Protein AF-A0A087VA12-F1 (afdb_monomer)

Secondary structure (DSSP, 8-state):
-HHHHHHHHHHHHHHHHHHHHHHH--SS---SS---S--TT------PPTTEEEEEEEEEEETTTTSEEEEEEEEEEPPGGG----------TT-TT---

Nearest PDB structures (foldseek):
  4p66-assembly1_A  TM=5.085E-01  e=6.595E+00  Escherichia coli
  4qi9-assembly1_A  TM=4.356E-01  e=6.595E+00  Yersinia pestis CO92
  4qi9-assembly2_B  TM=4.439E-01  e=7.022E+00  Yersinia pestis CO92
  8v9r-assembly1_S  TM=3.353E-01  e=5.817E+00  Escherichia coli

pLDDT: mean 75.03, std 15.43, range [40.12, 95.88]

Sequence (100 aa):
MDLVLLCVFLPLVTMVWGQYGDYYYGPYNYGDNDEWANVYRQGFNFQCPHGQVIVAIRSVFSKKEGSDRLWNYACMPAAQSLGEPTECWWEEINRAGTEW

Structure (mmCIF, N/CA/C/O backbone):
data_AF-A0A087VA12-F1
#
_entry.id   AF-A0A087VA12-F1
#
loop_
_atom_site.group_PDB
_atom_site.id
_atom_site.type_symbol
_atom_site.label_atom_id
_atom_site.label_alt_id
_atom_site.label_comp_id
_atom_site.label_asym_id
_atom_site.label_entity_id
_atom_site.label_seq_id
_atom_site.pdbx_PDB_ins_code
_atom_site.Cartn_x
_atom_site.Cartn_y
_atom_site.Cartn_z
_atom_site.occupancy
_atom_site.B_iso_or_equiv
_atom_site.auth_seq_id
_atom_site.auth_comp_id
_atom_site.auth_asym_id
_atom_site.auth_atom_id
_atom_site.pdbx_PDB_model_num
ATOM 1 N N . MET A 1 1 ? 49.465 9.313 21.978 1.00 57.84 1 MET A N 1
ATOM 2 C CA . MET A 1 1 ? 48.563 10.205 21.208 1.00 57.84 1 MET A CA 1
ATOM 3 C C . MET A 1 1 ? 47.287 9.475 20.779 1.00 57.84 1 MET A C 1
ATOM 5 O O . MET A 1 1 ? 46.358 10.113 20.310 1.00 57.84 1 MET A O 1
ATOM 9 N N . ASP A 1 2 ? 47.199 8.170 21.044 1.00 69.06 2 ASP A N 1
ATOM 10 C CA . ASP A 1 2 ? 46.116 7.297 20.583 1.00 69.06 2 ASP A CA 1
ATOM 11 C C . ASP A 1 2 ? 44.850 7.344 21.449 1.00 69.06 2 ASP A C 1
ATOM 13 O O . ASP A 1 2 ? 43.745 7.293 20.918 1.00 69.06 2 ASP A O 1
ATOM 17 N N . LEU A 1 3 ? 44.973 7.529 22.772 1.00 67.00 3 LEU A N 1
ATOM 18 C CA . LEU A 1 3 ? 43.796 7.602 23.654 1.00 67.00 3 LEU A CA 1
ATOM 19 C C . LEU A 1 3 ? 42.940 8.855 23.421 1.00 67.00 3 LEU A C 1
ATOM 21 O O . LEU A 1 3 ? 41.721 8.786 23.528 1.00 67.00 3 LEU A O 1
ATOM 25 N N . VAL A 1 4 ? 43.554 9.992 23.077 1.00 73.00 4 VAL A N 1
ATOM 26 C CA . VAL A 1 4 ? 42.815 11.243 22.828 1.00 73.00 4 VAL A CA 1
ATOM 27 C C . VAL A 1 4 ? 42.013 11.144 21.531 1.00 73.00 4 VAL A C 1
ATOM 29 O O . VAL A 1 4 ? 40.862 11.565 21.502 1.00 73.00 4 VAL A O 1
ATOM 32 N N . LEU A 1 5 ? 42.580 10.523 20.488 1.00 66.06 5 LEU A N 1
ATOM 33 C CA . LEU A 1 5 ? 41.841 10.220 19.262 1.00 66.06 5 LEU A CA 1
ATOM 34 C C . LEU A 1 5 ? 40.652 9.297 19.554 1.00 66.06 5 LEU A C 1
ATOM 36 O O . LEU A 1 5 ? 39.533 9.605 19.153 1.00 66.06 5 LEU A O 1
ATOM 40 N N . LEU A 1 6 ? 40.859 8.208 20.299 1.00 69.62 6 LEU A N 1
ATOM 41 C CA . LEU A 1 6 ? 39.776 7.280 20.637 1.00 69.62 6 LEU A CA 1
ATOM 42 C C . LEU A 1 6 ? 38.627 7.980 21.378 1.00 69.62 6 LEU A C 1
ATOM 44 O O . LEU A 1 6 ? 37.471 7.795 21.004 1.00 69.62 6 LEU A O 1
ATOM 48 N N . CYS A 1 7 ? 38.925 8.844 22.351 1.00 73.50 7 CYS A N 1
ATOM 49 C CA . CYS A 1 7 ? 37.905 9.584 23.101 1.00 73.50 7 CYS A CA 1
ATOM 50 C C . CYS A 1 7 ? 37.102 10.585 22.254 1.00 73.50 7 CYS A C 1
ATOM 52 O O . CYS A 1 7 ? 35.970 10.897 22.614 1.00 73.50 7 CYS A O 1
ATOM 54 N N . VAL A 1 8 ? 37.658 11.090 21.148 1.00 74.31 8 VAL A N 1
ATOM 55 C CA . VAL A 1 8 ? 36.967 12.039 20.256 1.00 74.31 8 VAL A CA 1
ATOM 56 C C . VAL A 1 8 ? 36.180 11.313 19.165 1.00 74.31 8 VAL A C 1
ATOM 58 O O . VAL A 1 8 ? 35.073 11.727 18.827 1.00 74.31 8 VAL A O 1
ATOM 61 N N . PHE A 1 9 ? 36.708 10.209 18.632 1.00 76.44 9 PHE A N 1
ATOM 62 C CA . PHE A 1 9 ? 36.073 9.499 17.520 1.00 76.44 9 PHE A CA 1
ATOM 63 C C . PHE A 1 9 ? 35.003 8.494 17.963 1.00 76.44 9 PHE A C 1
ATOM 65 O O . PHE A 1 9 ? 33.998 8.355 17.269 1.00 76.44 9 PHE A O 1
ATOM 72 N N . LEU A 1 10 ? 35.143 7.850 19.128 1.00 77.00 10 LEU A N 1
ATOM 73 C CA . LEU A 1 10 ? 34.116 6.948 19.669 1.00 77.00 10 LEU A CA 1
ATOM 74 C C . LEU A 1 10 ? 32.720 7.596 19.807 1.00 77.00 10 LEU A C 1
ATOM 76 O O . LEU A 1 10 ? 31.766 6.994 19.317 1.00 77.00 10 LEU A O 1
ATOM 80 N N . PRO A 1 11 ? 32.552 8.801 20.395 1.00 76.06 11 PRO A N 1
ATOM 81 C CA . PRO A 1 11 ? 31.228 9.413 20.529 1.00 76.06 11 PRO A CA 1
ATOM 82 C C . PRO A 1 11 ? 30.636 9.880 19.189 1.00 76.06 11 PRO A C 1
ATOM 84 O O . PRO A 1 11 ? 29.419 9.915 19.028 1.00 76.06 11 PRO A O 1
ATOM 87 N N . LEU A 1 12 ? 31.478 10.216 18.204 1.00 76.44 12 LEU A N 1
ATOM 88 C CA . LEU A 1 12 ? 31.018 10.545 16.851 1.00 76.44 12 LEU A CA 1
ATOM 89 C C . LEU A 1 12 ? 30.490 9.304 16.128 1.00 76.44 12 LEU A C 1
ATOM 91 O O . LEU A 1 12 ? 29.451 9.367 15.478 1.00 76.44 12 LEU A O 1
ATOM 95 N N . VAL A 1 13 ? 31.171 8.167 16.278 1.00 78.25 13 VAL A N 1
ATOM 96 C CA . VAL A 1 13 ? 30.730 6.898 15.688 1.00 78.25 13 VAL A CA 1
ATOM 97 C C . VAL A 1 13 ? 29.406 6.441 16.306 1.00 78.25 13 VAL A C 1
ATOM 99 O O . VAL A 1 13 ? 28.507 6.043 15.567 1.00 78.25 13 VAL A O 1
ATOM 102 N N . THR A 1 14 ? 29.234 6.556 17.628 1.00 74.44 14 THR A N 1
ATOM 103 C CA . THR A 1 14 ? 27.969 6.184 18.286 1.00 74.44 14 THR A CA 1
ATOM 104 C C . THR A 1 14 ? 26.810 7.112 17.912 1.00 74.44 14 THR A C 1
ATOM 106 O O . THR A 1 14 ? 25.708 6.621 17.679 1.00 74.44 14 THR A O 1
ATOM 109 N N . MET A 1 15 ? 27.046 8.424 17.775 1.00 75.31 15 MET A N 1
ATOM 110 C CA . MET A 1 15 ? 26.050 9.383 17.265 1.00 75.31 15 MET A CA 1
ATOM 111 C C . MET A 1 15 ? 25.594 9.037 15.842 1.00 75.31 15 MET A C 1
ATOM 113 O O . MET A 1 15 ? 24.395 8.963 15.581 1.00 75.31 15 MET A O 1
ATOM 117 N N . VAL A 1 16 ? 26.537 8.769 14.932 1.00 73.31 16 VAL A N 1
ATOM 118 C CA . VAL A 1 16 ? 26.224 8.427 13.533 1.00 73.31 16 VAL A CA 1
ATOM 119 C C . VAL A 1 16 ? 25.416 7.132 13.445 1.00 73.31 16 VAL A C 1
ATOM 121 O O . VAL A 1 16 ? 24.453 7.064 12.685 1.00 73.31 16 VAL A O 1
ATOM 124 N N . TRP A 1 17 ? 25.764 6.118 14.240 1.00 67.06 17 TRP A N 1
ATOM 125 C CA . TRP A 1 17 ? 25.020 4.856 14.270 1.00 67.06 17 TRP A CA 1
ATOM 126 C C . TRP A 1 17 ? 23.612 5.023 14.852 1.00 67.06 17 TRP A C 1
ATOM 128 O O . TRP A 1 17 ? 22.666 4.457 14.308 1.00 67.06 17 TRP A O 1
ATOM 138 N N . GLY A 1 18 ? 23.455 5.834 15.904 1.00 64.81 18 GLY A N 1
ATOM 139 C CA . GLY A 1 18 ? 22.145 6.145 16.480 1.00 64.81 18 GLY A CA 1
ATOM 140 C C . GLY A 1 18 ? 21.222 6.862 15.491 1.00 64.81 18 GLY A C 1
ATOM 141 O O . GLY A 1 18 ? 20.074 6.464 15.321 1.00 64.81 18 GLY A O 1
ATOM 142 N N . GLN A 1 19 ? 21.739 7.865 14.773 1.00 61.81 19 GLN A N 1
ATOM 143 C CA . GLN A 1 19 ? 20.966 8.592 13.758 1.00 61.81 19 GLN A CA 1
ATOM 144 C C . GLN A 1 19 ? 20.642 7.736 12.523 1.00 61.81 19 GLN A C 1
ATOM 146 O O . GLN A 1 19 ? 19.575 7.897 11.933 1.00 61.81 19 GLN A O 1
ATOM 151 N N . TYR A 1 20 ? 21.538 6.826 12.123 1.00 60.06 20 TYR A N 1
ATOM 152 C CA . TYR A 1 20 ? 21.299 5.930 10.988 1.00 60.06 20 TYR A CA 1
ATOM 153 C C . TYR A 1 20 ? 20.211 4.886 11.284 1.00 60.06 20 TYR A C 1
ATOM 155 O O . TYR A 1 20 ? 19.398 4.590 10.411 1.00 60.06 20 TYR A O 1
ATOM 163 N N . GLY A 1 21 ? 20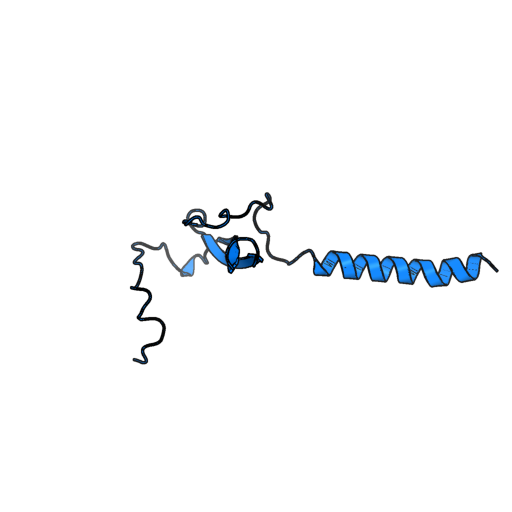.169 4.352 12.510 1.00 56.66 21 GLY A N 1
ATOM 164 C CA . GLY A 1 21 ? 19.152 3.377 12.913 1.00 56.66 21 GLY A CA 1
ATOM 165 C C . GLY A 1 21 ? 17.739 3.966 12.975 1.00 56.66 21 GLY A C 1
ATOM 166 O O . GLY A 1 21 ? 16.798 3.354 12.475 1.00 56.66 21 GLY A O 1
ATOM 167 N N . ASP A 1 22 ? 17.602 5.174 13.525 1.00 54.47 22 ASP A N 1
ATOM 168 C CA . ASP A 1 22 ? 16.299 5.821 13.742 1.00 54.47 22 ASP A CA 1
ATOM 169 C C . ASP A 1 22 ? 15.652 6.308 12.429 1.00 54.47 22 ASP A C 1
ATOM 171 O O . ASP A 1 22 ? 14.435 6.294 12.279 1.00 54.47 22 ASP A O 1
ATOM 175 N N . TYR A 1 23 ? 16.457 6.648 11.411 1.00 53.75 23 TYR A N 1
ATOM 176 C CA . TYR A 1 23 ? 15.936 6.968 10.072 1.00 53.75 23 TYR A CA 1
ATOM 177 C C . TYR A 1 23 ? 15.254 5.767 9.394 1.00 53.75 23 TYR A C 1
ATOM 179 O O . TYR A 1 23 ? 14.380 5.950 8.546 1.00 53.75 23 TYR A O 1
ATOM 187 N N . TYR A 1 24 ? 15.650 4.540 9.749 1.00 53.06 24 TYR A N 1
ATOM 188 C CA . TYR A 1 24 ? 15.113 3.322 9.139 1.00 53.06 24 TYR A CA 1
ATOM 189 C C . TYR A 1 24 ? 13.892 2.759 9.881 1.00 53.06 24 TYR A C 1
ATOM 191 O O . TYR A 1 24 ? 13.059 2.096 9.265 1.00 53.06 24 TYR A O 1
ATOM 199 N N . TYR A 1 25 ? 13.752 3.045 11.178 1.00 52.50 25 TYR A N 1
ATOM 200 C CA . TYR A 1 25 ? 12.647 2.560 12.001 1.00 52.50 25 TYR A CA 1
ATOM 201 C C . TYR A 1 25 ? 11.592 3.651 12.203 1.00 52.50 25 TYR A C 1
ATOM 203 O O . TYR A 1 25 ? 11.596 4.402 13.172 1.00 52.50 25 TYR A O 1
ATOM 211 N N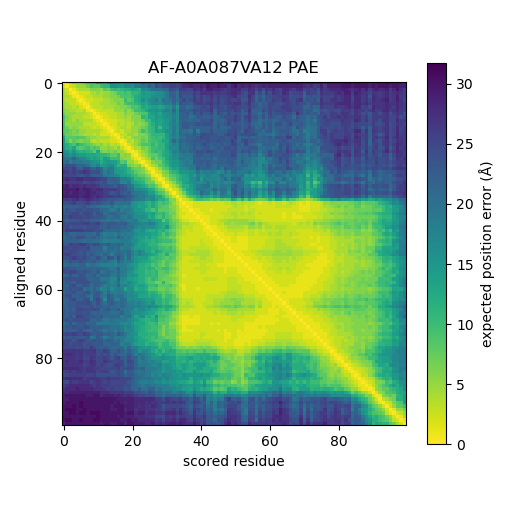 . GLY A 1 26 ? 10.640 3.725 11.271 1.00 57.22 26 GLY A N 1
ATOM 212 C CA . GLY A 1 26 ? 9.424 4.505 11.487 1.00 57.22 26 GLY A CA 1
ATOM 213 C C . GLY A 1 26 ? 8.598 3.941 12.660 1.00 57.22 26 GLY A C 1
ATOM 214 O O . GLY A 1 26 ? 8.575 2.728 12.859 1.00 57.22 26 GLY A O 1
ATOM 215 N N . PRO A 1 27 ? 7.850 4.779 13.403 1.00 61.53 27 PRO A N 1
ATOM 216 C CA . PRO A 1 27 ? 7.062 4.374 14.580 1.00 61.53 27 PRO A CA 1
ATOM 217 C C . PRO A 1 27 ? 5.840 3.494 14.253 1.00 61.53 27 PRO A C 1
ATOM 219 O O . PRO A 1 27 ? 5.051 3.163 15.137 1.00 61.53 27 PRO A O 1
ATOM 222 N N . TYR A 1 28 ? 5.650 3.136 12.983 1.00 54.88 28 TYR A N 1
ATOM 223 C CA . TYR A 1 28 ? 4.528 2.336 12.519 1.00 54.88 28 TYR A CA 1
ATOM 224 C C . TYR A 1 28 ? 4.970 0.881 12.415 1.00 54.88 28 TYR A C 1
ATOM 226 O O . TYR A 1 28 ? 5.823 0.539 11.597 1.00 54.88 28 TYR A O 1
ATOM 234 N N . ASN A 1 29 ? 4.375 0.029 13.248 1.00 57.12 29 ASN A N 1
ATOM 235 C CA . ASN A 1 29 ? 4.536 -1.416 13.170 1.00 57.12 29 ASN A CA 1
ATOM 236 C C . ASN A 1 29 ? 3.773 -1.911 11.928 1.00 57.12 29 ASN A C 1
ATOM 238 O O . ASN A 1 29 ? 2.582 -2.221 11.971 1.00 57.12 29 ASN A O 1
ATOM 242 N N . TYR A 1 30 ? 4.444 -1.865 10.780 1.00 59.91 30 TYR A N 1
ATOM 243 C CA . TYR A 1 30 ? 4.085 -2.687 9.635 1.00 59.91 30 TYR A CA 1
ATOM 244 C C . TYR A 1 30 ? 4.292 -4.125 10.113 1.00 59.91 30 TYR A C 1
ATOM 246 O O . TYR A 1 30 ? 5.425 -4.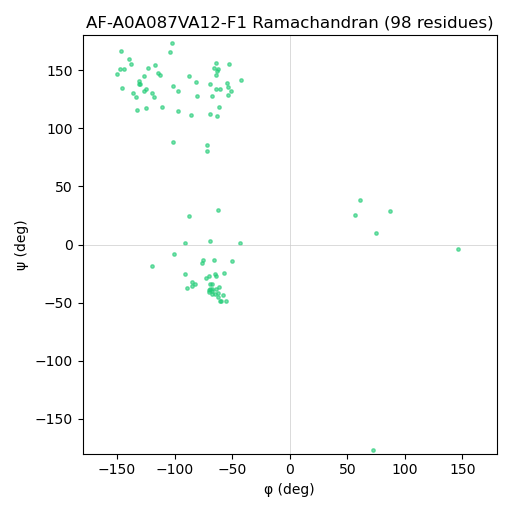466 10.437 1.00 59.91 30 TYR A O 1
ATOM 254 N N . GLY A 1 31 ? 3.199 -4.879 10.294 1.00 53.28 31 GLY A N 1
ATOM 255 C CA . GLY A 1 31 ? 3.196 -6.149 11.034 1.00 53.28 31 GLY A CA 1
ATOM 256 C C . GLY A 1 31 ? 4.401 -7.031 10.709 1.00 53.28 31 GLY A C 1
ATOM 257 O O . GLY A 1 31 ? 4.798 -7.070 9.554 1.00 53.28 31 GLY A O 1
ATOM 258 N N . ASP A 1 32 ? 4.940 -7.704 11.733 1.00 53.34 32 ASP A N 1
ATOM 259 C CA . ASP A 1 32 ? 6.284 -8.310 11.902 1.00 53.34 32 ASP A CA 1
ATOM 260 C C . ASP A 1 32 ? 6.928 -9.118 10.748 1.00 53.34 32 ASP A C 1
ATOM 262 O O . ASP A 1 32 ? 8.049 -9.606 10.886 1.00 53.34 32 ASP A O 1
ATOM 266 N N . ASN A 1 33 ? 6.285 -9.242 9.594 1.00 52.44 33 ASN A N 1
ATOM 267 C CA . ASN A 1 33 ? 6.909 -9.665 8.354 1.00 52.44 33 ASN A CA 1
ATOM 268 C C . ASN A 1 33 ? 6.933 -8.458 7.413 1.00 52.44 33 ASN A C 1
ATOM 270 O O . ASN A 1 33 ? 5.881 -7.968 7.008 1.00 52.44 33 ASN A O 1
ATOM 274 N N . ASP A 1 34 ? 8.124 -8.014 7.010 1.00 58.62 34 ASP A N 1
ATOM 275 C CA . ASP A 1 34 ? 8.372 -6.993 5.978 1.00 58.62 34 ASP A CA 1
ATOM 276 C C . ASP A 1 34 ? 7.859 -7.386 4.569 1.00 58.62 34 ASP A C 1
ATOM 278 O O . ASP A 1 34 ? 8.402 -6.999 3.534 1.00 58.62 34 ASP A O 1
ATOM 282 N N . GLU A 1 35 ? 6.800 -8.179 4.510 1.00 78.56 35 GLU A N 1
ATOM 283 C CA . GLU A 1 35 ? 6.204 -8.734 3.322 1.00 78.56 35 GLU A CA 1
ATOM 284 C C . GLU A 1 35 ? 5.310 -7.685 2.654 1.00 78.56 35 GLU A C 1
ATOM 286 O O . GLU A 1 35 ? 4.467 -7.019 3.267 1.00 78.56 35 GLU A O 1
ATOM 291 N N . TRP A 1 36 ? 5.552 -7.471 1.367 1.00 89.06 36 TRP A N 1
ATOM 292 C C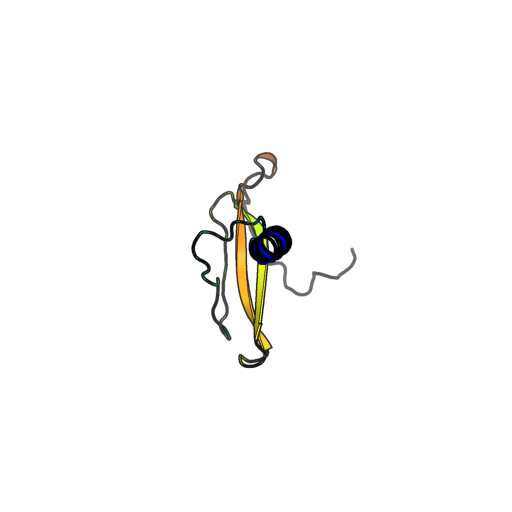A . TRP A 1 36 ? 4.756 -6.568 0.552 1.00 89.06 36 TRP A CA 1
ATOM 293 C C . TRP A 1 36 ? 3.362 -7.161 0.352 1.00 89.06 36 TRP A C 1
ATOM 295 O O . TRP A 1 36 ? 3.220 -8.350 0.083 1.00 89.06 36 TRP A O 1
ATOM 305 N N . ALA A 1 37 ? 2.325 -6.326 0.434 1.00 91.50 37 ALA A N 1
ATOM 306 C CA . ALA A 1 37 ? 0.941 -6.744 0.208 1.00 91.50 37 ALA A CA 1
ATOM 307 C C . ALA A 1 37 ? 0.688 -7.188 -1.246 1.00 91.50 37 ALA A C 1
ATOM 309 O O . ALA A 1 37 ? -0.348 -7.775 -1.555 1.00 91.50 37 ALA A O 1
ATOM 310 N N . ASN A 1 38 ? 1.620 -6.887 -2.149 1.00 91.75 38 ASN A N 1
ATOM 311 C CA . ASN A 1 38 ? 1.566 -7.258 -3.549 1.00 91.75 38 ASN A CA 1
ATOM 312 C C . ASN A 1 38 ? 2.957 -7.533 -4.115 1.00 91.75 38 ASN A C 1
ATOM 314 O O . ASN A 1 38 ? 3.975 -7.141 -3.552 1.00 91.75 38 ASN A O 1
ATOM 318 N N . VAL A 1 39 ? 2.963 -8.143 -5.296 1.00 92.38 39 VAL A N 1
ATOM 319 C CA . VAL A 1 39 ? 4.110 -8.165 -6.205 1.00 92.38 39 VAL A CA 1
ATOM 320 C C . VAL A 1 39 ? 3.872 -7.186 -7.355 1.00 92.38 39 VAL A C 1
ATOM 322 O O . VAL A 1 39 ? 2.747 -6.726 -7.575 1.00 92.38 39 VAL A O 1
ATOM 325 N N . TYR A 1 40 ? 4.929 -6.863 -8.098 1.00 92.19 40 TYR A N 1
ATOM 326 C CA . TYR A 1 40 ? 4.812 -6.011 -9.278 1.00 92.19 40 TYR A CA 1
ATOM 327 C C . TYR A 1 40 ? 3.929 -6.636 -10.362 1.00 92.19 40 TYR A C 1
ATOM 329 O O . TYR A 1 40 ? 3.872 -7.854 -10.530 1.00 92.19 40 TYR A O 1
ATOM 337 N N . ARG A 1 41 ? 3.293 -5.765 -11.145 1.00 89.56 41 ARG A N 1
ATOM 338 C CA . ARG A 1 41 ? 2.428 -6.057 -12.292 1.00 89.56 41 ARG A CA 1
ATOM 339 C C . ARG A 1 41 ? 1.253 -6.970 -11.964 1.00 89.56 41 ARG A C 1
ATOM 341 O O . ARG A 1 41 ? 0.722 -7.640 -12.849 1.00 89.56 41 ARG A O 1
ATOM 348 N N . GLN A 1 42 ? 0.829 -6.965 -10.708 1.00 86.19 42 GLN A N 1
ATOM 349 C CA . GLN A 1 42 ? -0.314 -7.721 -10.237 1.00 86.19 42 GLN A CA 1
ATOM 350 C C . GLN A 1 42 ? -1.238 -6.809 -9.434 1.00 86.19 42 GLN A C 1
ATOM 352 O O . GLN A 1 42 ? -0.792 -6.007 -8.614 1.00 86.19 42 GLN A O 1
ATOM 357 N N . GLY A 1 43 ? -2.543 -6.962 -9.655 1.00 84.94 43 GLY A N 1
ATOM 358 C CA . GLY A 1 43 ? -3.539 -6.395 -8.757 1.00 84.94 43 GLY A CA 1
ATOM 359 C C . GLY A 1 43 ? -3.475 -7.061 -7.382 1.00 84.94 43 GLY A C 1
ATOM 360 O O . GLY A 1 43 ? -3.108 -8.234 -7.253 1.00 84.94 43 GLY A O 1
ATOM 361 N N . PHE A 1 44 ? -3.865 -6.312 -6.360 1.00 87.06 44 PHE A N 1
ATOM 362 C CA . PHE A 1 44 ? -4.004 -6.812 -5.001 1.00 87.06 44 PHE A CA 1
ATOM 363 C C . PHE A 1 44 ? -5.252 -6.225 -4.351 1.00 87.06 44 PHE A C 1
ATOM 365 O O . PHE A 1 44 ? -5.775 -5.193 -4.772 1.00 87.06 44 PHE A O 1
ATOM 372 N N . ASN A 1 45 ? -5.716 -6.903 -3.311 1.00 85.88 45 ASN A N 1
ATOM 373 C CA . ASN A 1 45 ? -6.706 -6.390 -2.384 1.00 85.88 45 ASN A CA 1
ATOM 374 C C . ASN A 1 45 ? -6.112 -6.534 -0.983 1.00 85.88 45 ASN A C 1
ATOM 376 O O . ASN A 1 45 ? -5.552 -7.580 -0.659 1.00 85.88 45 ASN A O 1
ATOM 380 N N . PHE A 1 46 ? -6.186 -5.472 -0.190 1.00 87.56 46 PHE A N 1
ATOM 381 C CA . PHE A 1 46 ? -5.697 -5.466 1.179 1.00 87.56 46 PHE A CA 1
ATOM 382 C C . PHE A 1 46 ? -6.828 -5.039 2.106 1.00 87.56 46 PHE A C 1
ATOM 384 O O . PHE A 1 46 ? -7.500 -4.038 1.853 1.00 87.56 46 PHE A O 1
ATOM 391 N N . GLN A 1 47 ? -6.997 -5.777 3.198 1.00 86.19 47 GLN A N 1
ATOM 392 C CA . GLN A 1 47 ? -7.968 -5.478 4.236 1.00 86.19 47 GLN A CA 1
ATOM 393 C C . GLN A 1 47 ? -7.304 -5.666 5.600 1.00 86.19 47 GLN A C 1
ATOM 395 O O . GLN A 1 47 ? -6.675 -6.693 5.855 1.00 86.19 47 GLN A O 1
ATOM 400 N N . CYS A 1 48 ? -7.449 -4.672 6.479 1.00 87.25 48 CYS A N 1
ATOM 401 C CA . CYS A 1 48 ? -7.020 -4.811 7.866 1.00 87.25 48 CYS A CA 1
ATOM 402 C C . CYS A 1 48 ? -7.839 -5.893 8.590 1.00 87.25 48 CYS A C 1
ATOM 404 O O . CYS A 1 48 ? -8.987 -6.152 8.214 1.00 87.25 48 CYS A O 1
ATOM 406 N N . PRO A 1 49 ? -7.296 -6.497 9.662 1.00 86.88 49 PRO A N 1
ATOM 407 C CA . PRO A 1 49 ? -8.076 -7.363 10.537 1.00 86.88 49 PRO A CA 1
ATOM 408 C C . PRO A 1 49 ? -9.358 -6.678 11.029 1.00 86.88 49 PRO A C 1
ATOM 410 O O . PRO A 1 49 ? -9.430 -5.451 11.121 1.00 86.88 49 PRO A O 1
ATOM 413 N N . HIS A 1 50 ? -10.363 -7.480 11.381 1.00 84.25 50 HIS A N 1
ATOM 414 C CA . HIS A 1 50 ? -11.637 -6.966 11.883 1.00 84.25 50 HIS A CA 1
ATOM 415 C C . HIS A 1 50 ? -11.431 -6.005 13.070 1.00 84.25 50 HIS A C 1
ATOM 417 O O . HIS A 1 50 ? -10.644 -6.291 13.975 1.00 84.25 50 HIS A O 1
ATOM 423 N N . GLY A 1 51 ? -12.139 -4.872 13.068 1.00 83.12 51 GLY A N 1
ATOM 424 C CA . GLY A 1 51 ? -12.020 -3.834 14.098 1.00 83.12 51 GLY A CA 1
ATOM 425 C C . GLY A 1 51 ? -10.749 -2.980 14.009 1.00 83.12 51 GLY A C 1
ATOM 426 O O . GLY A 1 51 ? -10.459 -2.228 14.938 1.00 83.12 51 GLY A O 1
ATOM 427 N N . GLN A 1 52 ? -9.972 -3.083 12.925 1.00 87.38 52 GLN A N 1
ATOM 428 C CA . GLN A 1 52 ? -8.803 -2.240 12.675 1.00 87.38 52 GLN A CA 1
ATOM 429 C C . GLN A 1 52 ? -8.968 -1.377 11.421 1.00 87.38 52 GLN A C 1
ATOM 431 O O . GLN A 1 52 ? -9.686 -1.727 10.487 1.00 87.38 52 GLN A O 1
ATOM 436 N N . VAL A 1 53 ? -8.254 -0.255 11.394 1.00 85.88 53 VAL A N 1
ATOM 437 C CA . VAL A 1 53 ? -8.198 0.693 10.277 1.00 85.88 53 VAL A CA 1
ATOM 438 C C . VAL A 1 53 ? -6.761 0.891 9.809 1.00 85.88 53 VAL A C 1
ATOM 440 O O . VAL A 1 53 ? -5.818 0.759 10.593 1.00 85.88 53 VAL A O 1
ATOM 443 N N . ILE A 1 54 ? -6.595 1.219 8.526 1.00 89.62 54 ILE A N 1
ATOM 444 C CA . ILE A 1 54 ? -5.293 1.590 7.961 1.00 89.62 54 ILE A CA 1
ATOM 445 C C . ILE A 1 54 ? -4.868 2.927 8.574 1.00 89.62 54 ILE A C 1
ATOM 447 O O . ILE A 1 54 ? -5.612 3.902 8.509 1.00 89.62 54 ILE A O 1
ATOM 451 N N . VAL A 1 55 ? -3.658 2.979 9.128 1.00 89.94 55 VAL A N 1
ATOM 452 C CA . VAL A 1 55 ? -3.086 4.196 9.734 1.00 89.94 55 VAL A CA 1
ATOM 453 C C . VAL A 1 55 ? -1.792 4.656 9.074 1.00 89.94 55 VAL A C 1
ATOM 455 O O . VAL A 1 55 ? -1.402 5.810 9.231 1.00 89.94 55 VAL A O 1
ATOM 458 N N . ALA A 1 56 ? -1.124 3.780 8.323 1.00 89.12 56 ALA A N 1
ATOM 459 C CA . ALA A 1 56 ? 0.056 4.141 7.551 1.00 89.12 56 ALA A CA 1
ATOM 460 C C . ALA A 1 56 ? 0.143 3.326 6.261 1.00 89.12 56 ALA A C 1
ATOM 462 O O . ALA A 1 56 ? -0.323 2.186 6.188 1.00 89.12 56 ALA A O 1
ATOM 463 N N . ILE A 1 57 ? 0.759 3.928 5.246 1.00 92.88 57 ILE A N 1
ATOM 464 C CA . ILE A 1 57 ? 0.969 3.334 3.928 1.00 92.88 57 ILE A CA 1
ATOM 465 C C . ILE A 1 57 ? 2.423 3.583 3.535 1.00 92.88 57 ILE A C 1
ATOM 467 O O . ILE A 1 57 ? 2.869 4.732 3.511 1.00 92.88 57 ILE A O 1
ATOM 471 N N . ARG A 1 58 ? 3.150 2.521 3.177 1.00 89.62 58 ARG A N 1
ATOM 472 C CA . ARG A 1 58 ? 4.479 2.600 2.556 1.00 89.62 58 ARG A CA 1
ATOM 473 C C . ARG A 1 58 ? 4.431 2.060 1.133 1.00 89.62 58 ARG A C 1
ATOM 475 O O . ARG A 1 58 ? 3.672 1.138 0.834 1.00 89.62 58 ARG A O 1
ATOM 482 N N . SER A 1 59 ? 5.261 2.620 0.251 1.00 93.44 59 SER A N 1
ATOM 483 C CA . SER A 1 59 ? 5.404 2.106 -1.113 1.00 93.44 59 SER A CA 1
ATOM 484 C C . SER A 1 59 ? 6.825 2.211 -1.653 1.00 93.44 59 SER A C 1
ATOM 486 O O . SER A 1 59 ? 7.559 3.135 -1.300 1.00 93.44 59 SER A O 1
ATOM 488 N N . VAL A 1 60 ? 7.191 1.289 -2.548 1.00 94.00 60 VAL A N 1
ATOM 489 C CA . VAL A 1 60 ? 8.475 1.298 -3.267 1.00 94.00 60 VAL A CA 1
ATOM 490 C C . VAL A 1 60 ? 8.232 1.255 -4.769 1.00 94.00 60 VAL A C 1
AT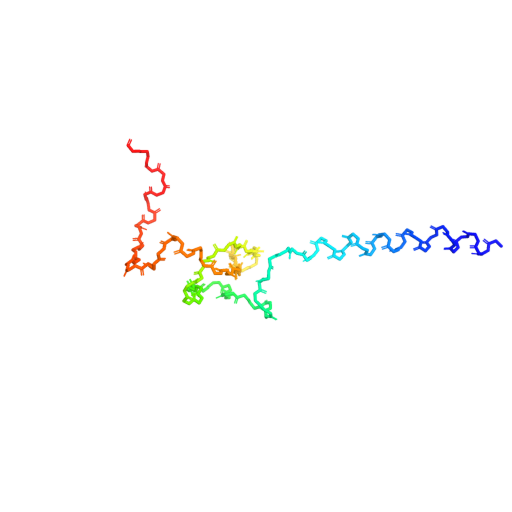OM 492 O O . VAL A 1 60 ? 7.695 0.287 -5.305 1.00 94.00 60 VAL A O 1
ATOM 495 N N . PHE A 1 61 ? 8.657 2.316 -5.451 1.00 94.81 61 PHE A N 1
ATOM 496 C CA . PHE A 1 61 ? 8.562 2.455 -6.901 1.00 94.81 61 PHE A CA 1
ATOM 497 C C . PHE A 1 61 ? 9.692 1.719 -7.629 1.00 94.81 61 PHE A C 1
ATOM 499 O O . PHE A 1 61 ? 10.854 1.812 -7.235 1.00 94.81 61 PHE A O 1
ATOM 506 N N . SER A 1 62 ? 9.369 1.074 -8.752 1.00 91.25 62 SER A N 1
ATOM 507 C CA . SER A 1 62 ? 10.348 0.480 -9.663 1.00 91.25 62 SER A CA 1
ATOM 508 C C . SER A 1 62 ? 10.065 0.843 -11.116 1.00 91.25 62 SER A C 1
ATOM 510 O O . SER A 1 62 ? 9.095 0.397 -11.730 1.00 91.25 62 SER A O 1
ATOM 512 N N . LYS A 1 63 ? 10.994 1.590 -11.723 1.00 94.38 63 LYS A N 1
ATOM 513 C CA . LYS A 1 63 ? 10.970 1.866 -13.166 1.00 94.38 63 LYS A CA 1
ATOM 514 C C . LYS A 1 63 ? 11.146 0.587 -13.993 1.00 94.38 63 LYS A C 1
ATOM 516 O O . LYS A 1 63 ? 10.497 0.436 -15.024 1.00 94.38 63 LYS A O 1
ATOM 521 N N . LYS A 1 64 ? 12.007 -0.336 -13.541 1.00 95.88 64 LYS A N 1
ATOM 522 C CA . LYS A 1 64 ? 12.299 -1.603 -14.239 1.00 95.88 64 LYS A CA 1
ATOM 523 C C . LYS A 1 64 ? 11.044 -2.465 -14.378 1.00 95.88 64 LYS A C 1
ATOM 525 O O . LYS A 1 64 ? 10.822 -3.075 -15.419 1.00 95.88 64 LYS A O 1
ATOM 530 N N . GLU A 1 65 ? 10.185 -2.436 -13.367 1.00 92.81 65 GLU A N 1
ATOM 531 C CA . GLU A 1 65 ? 8.974 -3.252 -13.319 1.00 92.81 65 GLU A CA 1
ATOM 532 C C . GLU A 1 65 ? 7.769 -2.589 -13.996 1.00 92.81 65 GLU A C 1
ATOM 534 O O . GLU A 1 65 ? 6.629 -2.957 -13.751 1.00 92.81 65 GLU A O 1
ATOM 539 N N . GLY A 1 66 ? 8.009 -1.678 -14.944 1.00 91.25 66 GLY A N 1
ATOM 540 C CA . GLY A 1 66 ? 6.945 -1.009 -15.697 1.00 91.25 66 GLY A CA 1
ATOM 541 C C . GLY A 1 66 ? 6.417 0.248 -15.011 1.00 91.25 66 GLY A C 1
ATOM 542 O O . GLY A 1 66 ? 5.265 0.608 -15.219 1.00 91.25 66 GLY A O 1
ATOM 543 N N . SER A 1 67 ? 7.261 0.921 -14.222 1.00 93.38 67 SER A N 1
ATOM 544 C CA . SER A 1 67 ? 6.880 2.086 -13.409 1.00 93.38 67 SER A CA 1
ATOM 545 C C . SER A 1 67 ? 5.797 1.764 -12.374 1.00 93.38 67 SER A C 1
ATOM 547 O O . SER A 1 67 ? 4.917 2.581 -12.109 1.00 93.38 67 SER A O 1
ATOM 549 N N . ASP A 1 68 ? 5.895 0.575 -11.784 1.00 94.56 68 ASP A N 1
ATOM 550 C CA . ASP A 1 68 ? 4.934 0.044 -10.821 1.00 94.56 68 ASP A CA 1
ATOM 551 C C . ASP A 1 68 ? 5.445 0.151 -9.370 1.00 94.56 68 ASP A C 1
ATOM 553 O O . ASP A 1 68 ? 6.586 0.564 -9.122 1.00 94.56 68 ASP A O 1
ATOM 557 N N . ARG A 1 69 ? 4.590 -0.172 -8.393 1.00 94.25 69 ARG A N 1
ATOM 558 C CA . ARG A 1 69 ? 4.845 -0.009 -6.960 1.00 94.25 69 ARG A CA 1
ATOM 559 C C . ARG A 1 69 ? 4.515 -1.268 -6.161 1.00 94.25 69 ARG A C 1
ATOM 561 O O . ARG A 1 69 ? 3.495 -1.917 -6.376 1.00 94.25 69 ARG A O 1
ATOM 568 N N . LEU A 1 70 ? 5.363 -1.549 -5.178 1.00 93.44 70 LEU A N 1
ATOM 569 C CA . LEU A 1 70 ? 5.013 -2.422 -4.060 1.00 93.44 70 LEU A CA 1
ATOM 570 C C . LEU A 1 70 ? 4.366 -1.584 -2.965 1.00 93.44 70 LEU A C 1
ATOM 572 O O . LEU A 1 70 ? 4.768 -0.438 -2.753 1.00 93.44 70 LEU A O 1
ATOM 576 N N . TRP A 1 71 ? 3.404 -2.170 -2.269 1.00 93.62 71 TRP A N 1
ATOM 577 C CA . TRP A 1 71 ? 2.605 -1.535 -1.233 1.00 93.62 71 TRP A CA 1
ATOM 578 C C . TRP A 1 71 ? 2.649 -2.344 0.049 1.00 93.62 71 TRP A C 1
ATOM 580 O O . TRP A 1 71 ? 2.697 -3.573 0.031 1.00 93.62 71 TRP A O 1
ATOM 590 N N . ASN A 1 72 ? 2.636 -1.654 1.179 1.00 92.06 72 ASN A N 1
ATOM 591 C CA . ASN A 1 72 ? 2.489 -2.274 2.484 1.00 92.06 72 ASN A CA 1
ATOM 592 C C . ASN A 1 72 ? 1.793 -1.278 3.425 1.00 92.06 72 ASN A C 1
ATOM 594 O O . ASN A 1 72 ? 1.916 -0.058 3.275 1.00 92.06 72 ASN A O 1
ATOM 598 N N . TYR A 1 73 ? 0.991 -1.814 4.335 1.00 90.69 73 TYR A N 1
ATOM 599 C CA . TYR A 1 73 ? -0.004 -1.073 5.095 1.00 90.69 73 TYR A CA 1
ATOM 600 C C . TYR A 1 73 ? 0.141 -1.415 6.572 1.00 90.69 73 TYR A C 1
ATOM 602 O O . TYR A 1 73 ? 0.320 -2.580 6.922 1.00 90.69 73 TYR A O 1
ATOM 610 N N . ALA A 1 74 ? 0.040 -0.408 7.436 1.00 90.19 74 ALA A N 1
ATOM 611 C CA . ALA A 1 74 ? -0.051 -0.613 8.875 1.00 90.19 74 ALA A CA 1
ATOM 612 C C . ALA A 1 74 ? -1.503 -0.456 9.324 1.00 90.19 74 ALA A C 1
ATOM 614 O O . ALA A 1 74 ? -2.184 0.494 8.921 1.00 90.19 74 ALA A O 1
ATOM 615 N N . CYS A 1 75 ? -1.945 -1.366 10.187 1.00 90.88 75 CYS A N 1
ATOM 616 C CA . CYS A 1 75 ? -3.281 -1.372 10.766 1.00 90.88 75 CYS A CA 1
ATOM 617 C C . CYS A 1 75 ? -3.209 -1.097 12.270 1.00 90.88 75 CYS A C 1
ATOM 619 O O . CYS A 1 75 ? -2.269 -1.520 12.942 1.00 90.88 75 CYS A O 1
ATOM 621 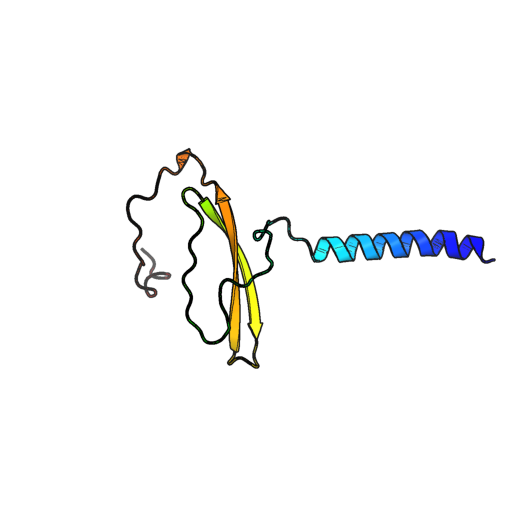N N . MET A 1 76 ? -4.212 -0.405 12.804 1.00 89.12 76 MET A N 1
ATOM 622 C CA . MET A 1 76 ? -4.401 -0.231 14.245 1.00 89.12 76 MET A CA 1
ATOM 623 C C . MET A 1 76 ? -5.877 -0.375 14.616 1.00 89.12 76 MET A C 1
ATOM 625 O O . MET A 1 76 ? -6.733 -0.125 13.766 1.00 89.12 76 MET A O 1
ATOM 629 N N . PRO A 1 77 ? -6.198 -0.747 15.869 1.00 89.88 77 PRO A N 1
ATOM 630 C CA . PRO A 1 77 ? -7.574 -0.786 16.351 1.00 89.88 77 PRO A CA 1
ATOM 631 C C . PRO A 1 77 ? -8.323 0.517 16.070 1.00 89.88 77 PRO A C 1
ATOM 633 O O . PRO A 1 77 ? -7.822 1.608 16.350 1.00 89.88 77 PRO A O 1
ATOM 636 N N . ALA A 1 78 ? -9.531 0.395 15.527 1.00 86.00 78 ALA A N 1
ATOM 637 C CA . ALA A 1 78 ? -10.433 1.519 15.363 1.00 86.00 78 ALA A CA 1
ATOM 638 C C . ALA A 1 78 ? -10.826 2.069 16.743 1.00 86.00 78 ALA A C 1
ATOM 640 O O . ALA A 1 78 ? -10.978 1.323 17.715 1.00 86.00 78 ALA A O 1
ATOM 641 N N . ALA A 1 79 ? -11.016 3.384 16.842 1.00 83.12 79 ALA A N 1
ATOM 642 C CA . ALA A 1 79 ? -11.595 3.970 18.043 1.00 83.12 79 ALA A CA 1
ATOM 643 C C . ALA A 1 79 ? -13.003 3.398 18.271 1.00 83.12 79 ALA A C 1
ATOM 645 O O . ALA A 1 79 ? -13.820 3.376 17.355 1.00 83.12 79 ALA A O 1
ATOM 646 N N . GLN A 1 80 ? -13.314 3.001 19.507 1.00 78.62 80 GLN A N 1
ATOM 647 C CA . GLN A 1 80 ? -14.606 2.391 19.865 1.00 78.62 80 GLN A CA 1
ATOM 648 C C . GLN A 1 80 ? -15.814 3.282 19.523 1.00 78.62 80 GLN A C 1
ATOM 650 O O . GLN A 1 80 ? -16.914 2.787 19.305 1.00 78.62 80 GLN A O 1
ATOM 655 N N . SER A 1 81 ? -15.611 4.599 19.451 1.00 81.44 81 SER A N 1
ATOM 656 C CA . SER A 1 81 ? -16.641 5.573 19.085 1.00 81.44 81 SER A CA 1
ATOM 657 C C . SER A 1 81 ? -16.980 5.609 17.592 1.00 81.44 81 SER A C 1
ATOM 659 O O . SER A 1 81 ? -17.960 6.250 17.229 1.00 81.44 81 SER A O 1
ATOM 661 N N . LEU A 1 82 ? -16.171 4.993 16.723 1.00 73.50 82 LEU A N 1
ATOM 662 C CA . LEU A 1 82 ? -16.412 4.976 15.274 1.00 73.50 82 LEU A CA 1
ATOM 663 C C . LEU A 1 82 ? -17.525 3.995 14.874 1.00 73.50 82 LEU A C 1
ATOM 665 O O . LEU A 1 82 ? -18.065 4.115 13.778 1.00 73.50 82 LEU A O 1
ATOM 669 N N . GLY A 1 83 ? -17.895 3.069 15.765 1.00 70.44 83 GLY A N 1
ATOM 670 C CA . GLY A 1 83 ? -18.826 1.987 15.453 1.00 70.44 83 GLY A CA 1
ATOM 671 C C . GLY A 1 83 ? -18.207 0.919 14.545 1.00 70.44 83 GLY A C 1
ATOM 672 O O . GLY A 1 83 ? -17.024 0.972 14.213 1.00 70.44 83 GLY A O 1
ATOM 673 N N . GLU A 1 84 ? -19.015 -0.069 14.165 1.00 70.12 84 GLU A N 1
ATOM 674 C CA . GLU A 1 84 ? -18.617 -1.115 13.219 1.00 70.12 84 GLU A CA 1
ATOM 675 C C . GLU A 1 84 ? -19.108 -0.750 11.810 1.00 70.12 84 GLU A C 1
ATOM 677 O O . GLU A 1 84 ? -20.284 -0.394 11.659 1.00 70.12 84 GLU A O 1
ATOM 682 N N . PRO A 1 85 ? -18.259 -0.840 10.770 1.00 67.12 85 PRO A N 1
ATOM 683 C CA . PRO A 1 85 ? -18.703 -0.644 9.396 1.00 67.12 85 PRO A CA 1
ATOM 684 C C . PRO A 1 85 ? -19.760 -1.699 9.040 1.00 67.12 85 PRO A C 1
ATOM 686 O O . PRO A 1 85 ? -19.473 -2.894 9.058 1.00 67.12 85 PRO A O 1
ATOM 689 N N . THR A 1 86 ? -20.984 -1.278 8.712 1.00 68.88 86 THR A N 1
ATOM 690 C CA . THR A 1 86 ? -22.052 -2.207 8.297 1.00 68.88 86 THR A CA 1
ATOM 691 C C . THR A 1 86 ? -21.985 -2.523 6.809 1.00 68.88 86 THR A C 1
ATOM 693 O O . THR A 1 86 ? -22.281 -3.643 6.404 1.00 68.88 86 THR A O 1
ATOM 696 N N . GLU A 1 87 ? -21.596 -1.539 5.996 1.00 63.06 87 GLU A N 1
ATOM 697 C CA . GLU A 1 87 ? -21.537 -1.644 4.541 1.00 63.06 87 GLU A CA 1
ATOM 698 C C . GLU A 1 87 ? -20.360 -0.825 4.002 1.00 63.06 87 GLU A C 1
ATOM 700 O O . GLU A 1 87 ? -20.153 0.324 4.39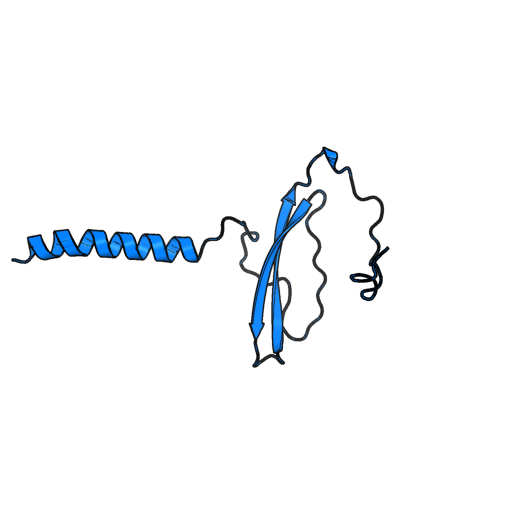7 1.00 63.06 87 GLU A O 1
ATOM 705 N N . CYS A 1 88 ? -19.594 -1.417 3.086 1.00 66.88 88 CYS A N 1
ATOM 706 C CA . CYS A 1 88 ? -18.475 -0.765 2.413 1.00 66.88 88 CYS A CA 1
ATOM 707 C C . CYS A 1 88 ? -18.769 -0.706 0.915 1.00 66.88 88 CYS A C 1
ATOM 709 O O . CYS A 1 88 ? -19.018 -1.738 0.290 1.00 66.88 88 CYS A O 1
ATOM 711 N N . TRP A 1 89 ? -18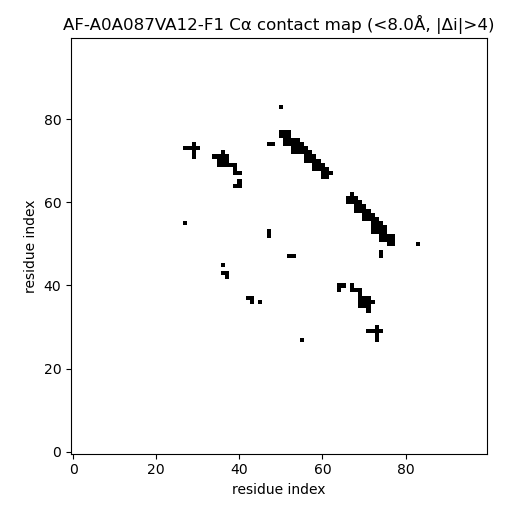.690 0.488 0.333 1.00 62.59 89 TRP A N 1
ATOM 712 C CA . TRP A 1 89 ? -18.912 0.708 -1.091 1.00 62.59 89 TRP A CA 1
ATOM 713 C C . TRP A 1 89 ? -17.644 1.295 -1.696 1.00 62.59 89 TRP A C 1
ATOM 715 O O . TRP A 1 89 ? -17.092 2.261 -1.171 1.00 62.59 89 TRP A O 1
ATOM 725 N N . TRP A 1 90 ? -17.179 0.722 -2.805 1.00 63.16 90 TRP A N 1
ATOM 726 C CA . TRP A 1 90 ? -16.238 1.443 -3.650 1.00 63.16 90 TRP A CA 1
ATOM 727 C C . TRP A 1 90 ? -17.008 2.588 -4.293 1.00 63.16 90 TRP A C 1
ATOM 729 O O . TRP A 1 90 ? -17.901 2.356 -5.108 1.00 63.16 90 TRP A O 1
ATOM 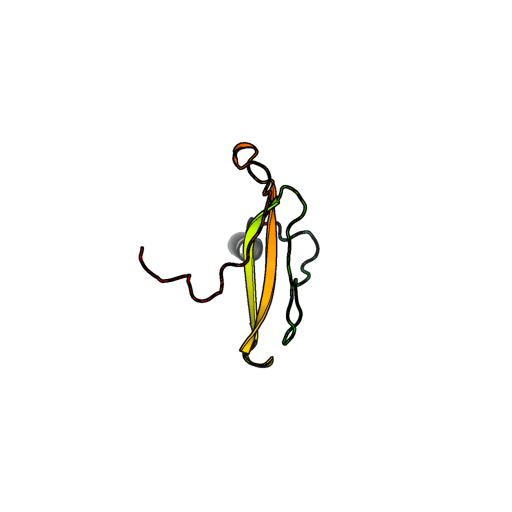739 N N . GLU A 1 91 ? -16.684 3.821 -3.924 1.00 60.28 91 GLU A N 1
ATOM 740 C CA . GLU A 1 91 ? -17.072 4.954 -4.752 1.00 60.28 91 GLU A CA 1
ATOM 741 C C . GLU A 1 91 ? -16.346 4.805 -6.094 1.00 60.28 91 GLU A C 1
ATOM 743 O O . GLU A 1 91 ? -15.154 4.483 -6.127 1.00 60.28 91 GLU A O 1
ATOM 748 N N . GLU A 1 92 ? -17.050 4.977 -7.216 1.00 62.38 92 GLU A N 1
ATOM 749 C CA . GLU A 1 92 ? -16.380 4.980 -8.515 1.00 62.38 92 GLU A CA 1
ATOM 750 C C . GLU A 1 92 ? -15.250 6.018 -8.486 1.00 62.38 92 GLU A C 1
ATOM 752 O O . GLU A 1 92 ? -15.461 7.177 -8.121 1.00 62.38 92 GLU A O 1
ATOM 757 N N . ILE A 1 93 ? -14.049 5.587 -8.886 1.00 54.88 93 ILE A N 1
ATOM 758 C CA . ILE A 1 93 ? -12.755 6.290 -8.770 1.00 54.88 93 ILE A CA 1
ATOM 759 C C . ILE A 1 93 ? -12.759 7.743 -9.299 1.00 54.88 93 ILE A C 1
ATOM 761 O O . ILE A 1 93 ? -11.850 8.515 -9.012 1.00 54.88 93 ILE A O 1
ATOM 765 N N . ASN A 1 94 ? -13.791 8.130 -10.051 1.00 51.41 94 ASN A N 1
ATOM 766 C CA . ASN A 1 94 ? -13.926 9.411 -10.735 1.00 51.41 94 ASN A CA 1
ATOM 767 C C . ASN A 1 94 ? -14.624 10.522 -9.922 1.00 51.41 94 ASN A C 1
ATOM 769 O O . ASN A 1 94 ? -14.793 11.615 -10.456 1.00 51.41 94 ASN A O 1
ATOM 773 N N . ARG A 1 95 ? -15.046 10.292 -8.668 1.00 50.66 95 ARG A N 1
ATOM 774 C CA . ARG A 1 95 ? -15.681 11.340 -7.829 1.00 50.66 95 ARG A CA 1
ATOM 775 C C . ARG A 1 95 ? -14.775 11.996 -6.786 1.00 50.66 95 ARG A C 1
ATOM 777 O O . ARG A 1 95 ? -15.155 13.017 -6.216 1.00 50.66 95 ARG A O 1
ATOM 784 N N . ALA A 1 96 ? -13.559 11.491 -6.582 1.00 43.72 96 ALA A N 1
ATOM 785 C CA . ALA A 1 96 ? -12.560 12.148 -5.741 1.00 43.72 96 ALA A CA 1
ATOM 786 C C . ALA A 1 96 ? -12.015 13.407 -6.450 1.00 43.72 96 ALA A C 1
ATOM 788 O O . ALA A 1 96 ? -10.968 13.373 -7.091 1.00 43.72 96 ALA A O 1
ATOM 789 N N . GLY A 1 97 ? -12.764 14.510 -6.383 1.00 49.66 97 GLY A N 1
ATOM 790 C CA . GLY A 1 97 ? -12.397 15.792 -6.994 1.00 49.66 97 GLY A CA 1
ATOM 791 C C . GLY A 1 97 ? -13.561 16.631 -7.519 1.00 49.66 97 GLY A C 1
ATOM 792 O O . GLY A 1 97 ? -13.325 17.751 -7.959 1.00 49.66 97 GLY A O 1
ATOM 793 N N . THR A 1 98 ? -14.802 16.139 -7.478 1.00 44.50 98 THR A N 1
ATOM 794 C CA . THR A 1 98 ? -15.964 16.980 -7.791 1.00 44.50 98 THR A CA 1
ATOM 795 C C . THR A 1 98 ? -16.399 17.727 -6.536 1.00 44.50 98 THR A C 1
ATOM 797 O O . THR A 1 98 ? -16.843 17.117 -5.566 1.00 44.50 98 THR A O 1
ATOM 800 N N . GLU A 1 99 ? -16.207 19.041 -6.561 1.00 40.12 99 GLU A N 1
ATOM 801 C CA . GLU A 1 99 ? -16.748 20.008 -5.607 1.00 40.12 99 GLU A CA 1
ATOM 802 C C . GLU A 1 99 ? -18.282 19.882 -5.493 1.00 40.12 99 GLU A C 1
ATOM 804 O O . GLU A 1 99 ? -18.959 19.613 -6.488 1.00 40.12 99 GLU A O 1
ATOM 809 N N . TRP A 1 100 ? -18.783 19.977 -4.254 1.00 51.53 100 TRP A N 1
ATOM 810 C CA . TRP A 1 100 ? -20.193 19.810 -3.868 1.00 51.53 100 TRP A CA 1
ATOM 811 C C . TRP A 1 100 ? -21.113 20.858 -4.494 1.00 51.53 100 TRP A C 1
ATOM 813 O O . TRP A 1 100 ? -20.714 22.045 -4.522 1.00 51.53 100 TRP A O 1
#

InterPro domains:
  IPR026645 Dermatopontin [PF14704] (38-97)
  IPR026645 Dermatopontin [PTHR15040] (1-100)

Organism: NCBI:txid100784

Foldseek 3Di:
DPVVVCVVVVVVVVVVVVVVVVVVDDPFCLDPDPDFQDDFPDDGDDDDPFQKDWDDKDWDFDVVSVRTITITTGIDGDDVVVDGDPDDDPDPPPPPDDDD

Mean predicted aligned error: 14.35 Å

Solvent-accessible surface area (backbone atoms only — not comparable to full-atom values): 6621 Å² total; per-residue (Å²): 124,65,69,65,51,50,68,60,50,53,60,52,52,52,51,53,52,53,56,56,52,54,76,71,56,67,96,66,67,51,56,99,57,98,64,56,68,41,56,71,89,52,92,71,83,88,78,59,61,90,71,36,37,79,77,45,79,50,75,50,81,32,69,90,61,74,67,32,56,35,39,37,64,20,59,42,75,51,62,83,88,74,63,77,90,88,78,88,76,86,71,68,84,84,55,88,81,66,81,132

Radius of gyration: 21.8 Å; Cα contacts (8 Å, |Δi|>4): 79; chains: 1; bounding box: 71×30×39 Å